Protein AF-A0A0R3SZ85-F1 (afdb_monomer_lite)

InterPro domains:
  IPR002048 EF-hand domain [PS50222] (64-99)
  IPR011992 EF-hand domain pair [SSF47473] (57-94)
  IPR018247 EF-Hand 1, calcium-binding site [PS00018] (77-89)
  IPR039865 Serine/threonine-protein phosphatase 2A regulatory subunit B'' subunit gamma [PTHR12085] (1-97)

pLDDT: mean 78.65, std 12.04, range [43.78, 91.25]

Secondary structure (DSSP, 8-state):
--HHHHHHHHHHHHHHHHHHH-TT--S---HHHHHHTSHHHHHHHTT-TT--HHHHHH-TTSHHHHHHHHHHHHHH-SS-SSS--HHHHHHHHTTT--------

Structure (mmCIF, N/CA/C/O backbone):
data_AF-A0A0R3SZ85-F1
#
_entry.id   AF-A0A0R3SZ85-F1
#
loop_
_atom_site.group_PDB
_atom_site.id
_atom_site.type_symbol
_atom_site.label_atom_id
_atom_site.label_alt_id
_atom_site.label_comp_id
_atom_site.label_asym_id
_atom_site.label_entity_id
_atom_site.label_seq_id
_atom_site.pdbx_PDB_ins_code
_atom_site.Cartn_x
_atom_site.Cartn_y
_atom_site.Cartn_z
_atom_site.occupancy
_atom_site.B_iso_or_equiv
_atom_site.auth_seq_id
_atom_site.auth_comp_id
_atom_site.auth_asym_id
_atom_site.auth_atom_id
_atom_site.pdbx_PDB_model_num
ATOM 1 N N . MET A 1 1 ? 2.888 19.217 0.051 1.00 59.66 1 MET A N 1
ATOM 2 C CA . MET A 1 1 ? 2.979 17.804 -0.374 1.00 59.66 1 MET A CA 1
ATOM 3 C C . MET A 1 1 ? 3.519 17.798 -1.780 1.00 59.66 1 MET A C 1
ATOM 5 O O . MET A 1 1 ? 2.907 18.443 -2.623 1.00 59.66 1 MET A O 1
ATOM 9 N N . ASP A 1 2 ? 4.622 17.097 -2.003 1.00 77.38 2 ASP A N 1
ATOM 10 C CA . ASP A 1 2 ? 5.268 17.020 -3.312 1.00 77.38 2 ASP A CA 1
ATOM 11 C C . ASP A 1 2 ? 4.399 16.226 -4.295 1.00 77.38 2 ASP A C 1
ATOM 13 O O . ASP A 1 2 ? 3.818 15.197 -3.937 1.00 77.38 2 ASP A O 1
ATOM 17 N N . ASP A 1 3 ? 4.294 16.679 -5.543 1.00 79.06 3 ASP A N 1
ATOM 18 C CA . ASP A 1 3 ? 3.457 16.007 -6.548 1.00 79.06 3 ASP A CA 1
ATOM 19 C C . ASP A 1 3 ? 3.995 14.615 -6.927 1.00 79.06 3 ASP A C 1
ATOM 21 O O . ASP A 1 3 ? 3.220 13.690 -7.196 1.00 79.06 3 ASP A O 1
ATOM 25 N N . ALA A 1 4 ? 5.313 14.415 -6.830 1.00 78.25 4 ALA A N 1
ATOM 26 C CA . ALA A 1 4 ? 5.943 13.100 -6.947 1.00 78.25 4 ALA A CA 1
ATOM 27 C C . ALA A 1 4 ? 5.441 12.129 -5.862 1.00 78.25 4 ALA A C 1
ATOM 29 O O . ALA A 1 4 ? 5.097 10.980 -6.151 1.00 78.25 4 ALA A O 1
ATOM 30 N N . PHE A 1 5 ? 5.300 12.612 -4.623 1.00 80.19 5 PHE A N 1
ATOM 31 C CA . PHE A 1 5 ? 4.784 11.813 -3.515 1.00 80.19 5 PHE A CA 1
ATOM 32 C C . PHE A 1 5 ? 3.305 11.455 -3.706 1.00 80.19 5 PHE A C 1
ATOM 34 O O . PHE A 1 5 ? 2.916 10.318 -3.451 1.00 80.19 5 PHE A O 1
ATOM 41 N N . LYS A 1 6 ? 2.475 12.383 -4.207 1.00 84.06 6 LYS A N 1
ATOM 42 C CA . LYS A 1 6 ? 1.065 12.084 -4.528 1.00 84.06 6 LYS A CA 1
ATOM 43 C C . LYS A 1 6 ? 0.952 10.964 -5.562 1.00 84.06 6 LYS A C 1
ATOM 45 O O . LYS A 1 6 ? 0.162 10.040 -5.384 1.00 84.06 6 LYS A O 1
ATOM 50 N N . THR A 1 7 ? 1.771 11.023 -6.609 1.00 85.06 7 THR A N 1
ATOM 51 C CA . THR A 1 7 ? 1.800 10.004 -7.668 1.00 85.06 7 THR A CA 1
ATOM 52 C C . THR A 1 7 ? 2.219 8.644 -7.109 1.00 85.06 7 THR A C 1
ATOM 54 O O . THR A 1 7 ? 1.581 7.627 -7.388 1.00 85.06 7 THR A O 1
ATOM 57 N N . PHE A 1 8 ? 3.236 8.625 -6.244 1.00 84.00 8 PHE A N 1
ATOM 58 C CA . PHE A 1 8 ? 3.672 7.415 -5.552 1.00 84.00 8 PHE A CA 1
ATOM 59 C C . PHE A 1 8 ? 2.592 6.847 -4.625 1.00 84.00 8 PHE A C 1
ATOM 61 O O . PHE A 1 8 ? 2.354 5.639 -4.625 1.00 84.00 8 PHE A O 1
ATOM 68 N N . TYR A 1 9 ? 1.911 7.703 -3.860 1.00 87.00 9 TYR A N 1
ATOM 69 C CA . TYR A 1 9 ? 0.831 7.301 -2.964 1.00 87.00 9 TYR A CA 1
ATOM 70 C C . TYR A 1 9 ? -0.310 6.637 -3.740 1.00 87.00 9 TYR A C 1
ATOM 72 O O . TYR A 1 9 ? -0.708 5.520 -3.409 1.00 87.00 9 TYR A O 1
ATOM 80 N N . VAL A 1 10 ? -0.787 7.275 -4.816 1.00 87.88 10 VAL A N 1
ATOM 81 C CA . VAL A 1 10 ? -1.855 6.722 -5.664 1.00 87.88 10 VAL A CA 1
ATOM 82 C C . VAL A 1 10 ? -1.415 5.395 -6.282 1.00 87.88 10 VAL A C 1
ATOM 84 O O . VA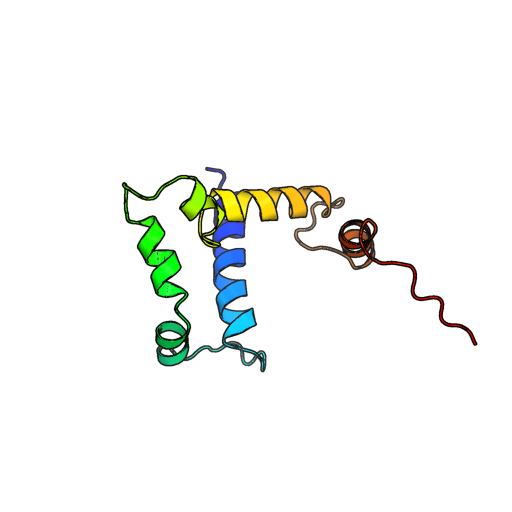L A 1 10 ? -2.152 4.414 -6.208 1.00 87.88 10 VAL A O 1
ATOM 87 N N . SER A 1 11 ? -0.194 5.324 -6.818 1.00 86.94 11 SER A N 1
ATOM 88 C CA . SER A 1 11 ? 0.371 4.084 -7.366 1.00 86.94 11 SER A CA 1
ATOM 89 C C . SER A 1 11 ? 0.435 2.969 -6.316 1.00 86.94 11 SER A C 1
ATOM 91 O O . SER A 1 11 ? 0.018 1.843 -6.579 1.00 86.94 11 SER A O 1
ATOM 93 N N . THR A 1 12 ? 0.884 3.280 -5.099 1.00 85.75 12 THR A N 1
ATOM 94 C CA . THR A 1 12 ? 0.986 2.323 -3.987 1.00 85.75 12 THR A CA 1
ATOM 95 C C . THR A 1 12 ? -0.385 1.814 -3.555 1.00 85.75 12 THR A C 1
ATOM 97 O O . THR A 1 12 ? -0.566 0.606 -3.384 1.00 85.75 12 THR A O 1
ATOM 100 N N . ALA A 1 13 ? -1.365 2.711 -3.419 1.00 87.75 13 ALA A N 1
ATOM 101 C CA . ALA A 1 13 ? -2.730 2.353 -3.057 1.00 87.75 13 ALA A CA 1
ATOM 102 C C . ALA A 1 13 ? -3.361 1.446 -4.124 1.00 87.75 13 ALA A C 1
ATOM 104 O O . ALA A 1 13 ? -3.827 0.354 -3.806 1.00 87.75 13 ALA A O 1
ATOM 105 N N . VAL A 1 14 ? -3.294 1.847 -5.399 1.00 88.31 14 VAL A N 1
ATOM 106 C CA . VAL A 1 14 ? -3.855 1.087 -6.527 1.00 88.31 14 VAL A CA 1
ATOM 107 C C . VAL A 1 14 ? -3.189 -0.281 -6.661 1.00 88.31 14 VAL A C 1
ATOM 109 O O . VAL A 1 14 ? -3.883 -1.295 -6.736 1.00 88.31 14 VAL A O 1
ATOM 112 N N . ARG A 1 15 ? -1.850 -0.346 -6.620 1.00 86.69 15 ARG A N 1
ATOM 113 C CA . ARG A 1 15 ? -1.106 -1.615 -6.697 1.00 86.69 15 ARG A CA 1
ATOM 114 C C . ARG A 1 15 ? -1.513 -2.589 -5.601 1.00 86.69 15 ARG A C 1
ATOM 116 O O . ARG A 1 15 ? -1.464 -3.790 -5.837 1.00 86.69 15 ARG A O 1
ATOM 123 N N . LYS A 1 16 ? -1.946 -2.108 -4.434 1.00 86.00 16 LYS A N 1
ATOM 124 C CA . LYS A 1 16 ? -2.418 -2.986 -3.363 1.00 86.00 16 LYS A CA 1
ATOM 125 C C . LYS A 1 16 ? -3.756 -3.641 -3.690 1.00 86.00 16 LYS A C 1
ATOM 127 O O . LYS A 1 16 ? -3.884 -4.845 -3.492 1.00 86.00 16 LYS A O 1
ATOM 132 N N . PHE A 1 17 ? -4.708 -2.901 -4.259 1.00 88.12 17 PHE A N 1
ATOM 133 C CA . PHE A 1 17 ? -5.956 -3.496 -4.749 1.00 88.12 17 PHE A CA 1
ATOM 134 C C . PHE A 1 17 ? -5.679 -4.554 -5.818 1.00 88.12 17 PHE A C 1
ATOM 136 O O . PHE A 1 17 ? -6.178 -5.667 -5.705 1.00 88.12 17 PHE A O 1
ATOM 143 N N . PHE A 1 18 ? -4.821 -4.258 -6.796 1.00 87.00 18 PHE A N 1
ATOM 144 C CA . PHE A 1 18 ? -4.451 -5.232 -7.830 1.00 87.00 18 PHE A CA 1
ATOM 145 C C . PHE A 1 18 ? -3.699 -6.442 -7.274 1.00 87.00 18 PHE A C 1
ATOM 147 O O . PHE A 1 18 ? -3.970 -7.565 -7.676 1.00 87.00 18 PH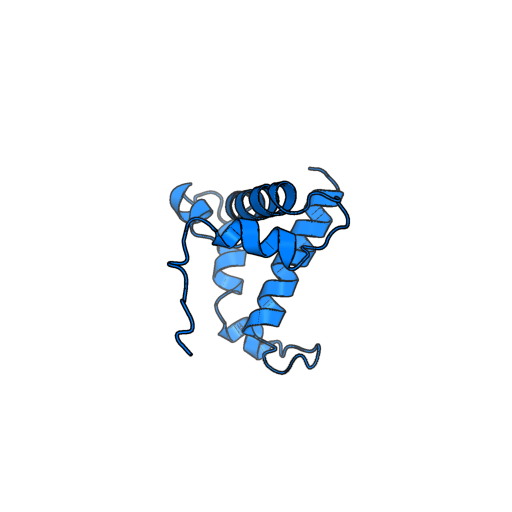E A O 1
ATOM 154 N N . PHE A 1 19 ? -2.793 -6.244 -6.318 1.00 86.69 19 PHE A N 1
ATOM 155 C CA . PHE A 1 19 ? -2.028 -7.342 -5.734 1.00 86.69 19 PHE A CA 1
ATOM 156 C C . PHE A 1 19 ? -2.920 -8.371 -5.026 1.00 86.69 19 PHE A C 1
ATOM 158 O O . PHE A 1 19 ? -2.670 -9.568 -5.139 1.00 86.69 19 PHE A O 1
ATOM 165 N N . PHE A 1 20 ? -3.952 -7.915 -4.310 1.00 86.69 20 PHE A N 1
ATOM 166 C CA . PHE A 1 20 ? -4.831 -8.803 -3.544 1.00 86.69 20 PHE A CA 1
ATOM 167 C C . PHE A 1 20 ? -6.084 -9.251 -4.305 1.00 86.69 20 PHE A C 1
ATOM 169 O O . PHE A 1 20 ? -6.542 -10.369 -4.088 1.00 86.69 20 PHE A O 1
ATOM 176 N N . LEU A 1 21 ? -6.645 -8.408 -5.178 1.00 87.81 21 LEU A N 1
ATOM 177 C CA . LEU A 1 21 ? -7.927 -8.664 -5.851 1.00 87.81 21 LEU A CA 1
ATOM 178 C C . LEU A 1 21 ? -7.787 -9.075 -7.320 1.00 87.81 21 LEU A C 1
ATOM 180 O O . LEU A 1 21 ? -8.774 -9.481 -7.925 1.00 87.81 21 LEU A O 1
ATOM 184 N N . ASP A 1 22 ? -6.584 -8.999 -7.892 1.00 89.69 22 ASP A N 1
ATOM 185 C CA . ASP A 1 22 ? -6.292 -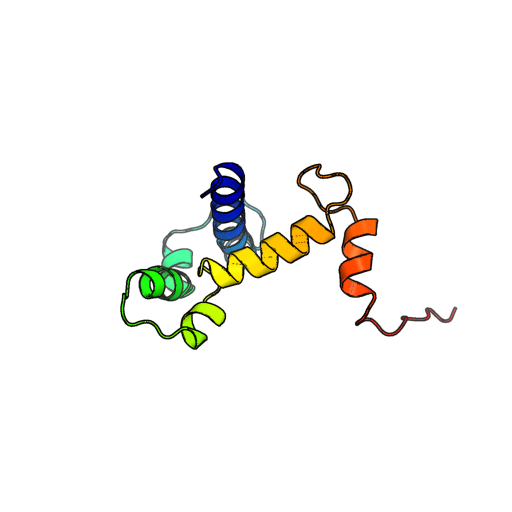9.471 -9.249 1.00 89.69 22 ASP A CA 1
ATOM 186 C C . ASP A 1 22 ? -5.115 -10.470 -9.261 1.00 89.69 22 ASP A C 1
ATOM 188 O O . ASP A 1 22 ? -4.053 -10.205 -9.836 1.00 89.69 22 ASP A O 1
ATOM 192 N N . PRO A 1 23 ? -5.275 -11.656 -8.638 1.00 83.88 23 PRO A N 1
ATOM 193 C CA . PRO A 1 23 ? -4.215 -12.665 -8.587 1.00 83.88 23 PRO A CA 1
ATOM 194 C C . PRO A 1 23 ? -3.821 -13.185 -9.979 1.00 83.88 23 PRO A C 1
ATOM 196 O O . PRO A 1 23 ? -2.686 -13.617 -10.178 1.00 83.88 23 PRO A O 1
ATOM 199 N N . LEU A 1 24 ? -4.740 -13.124 -10.950 1.00 86.19 24 LEU A N 1
ATOM 200 C CA . LEU A 1 24 ? -4.520 -13.561 -12.331 1.00 86.19 24 LEU A CA 1
ATOM 201 C C . LEU A 1 24 ? -3.909 -12.471 -13.223 1.00 86.19 24 LEU A C 1
ATOM 203 O O . LEU A 1 24 ? -3.607 -12.750 -14.383 1.00 86.19 24 LEU A O 1
ATOM 207 N N . ARG A 1 25 ? -3.699 -11.254 -12.700 1.00 87.19 25 ARG A N 1
ATOM 208 C CA . ARG A 1 25 ? -3.174 -10.098 -13.446 1.00 87.19 25 ARG A CA 1
ATOM 209 C C . ARG A 1 25 ? -3.980 -9.801 -14.716 1.00 87.19 25 ARG A C 1
ATOM 211 O O . ARG A 1 25 ? -3.417 -9.433 -15.747 1.00 87.19 25 ARG A O 1
ATOM 218 N N . ALA A 1 26 ? -5.298 -9.966 -14.646 1.00 87.19 26 ALA A N 1
ATOM 219 C CA . ALA A 1 26 ? -6.222 -9.678 -15.737 1.00 87.19 26 ALA A CA 1
ATOM 220 C C . ALA A 1 26 ? -6.374 -8.166 -16.000 1.00 87.19 26 ALA A C 1
ATOM 222 O O . ALA A 1 26 ? -6.967 -7.766 -17.005 1.00 87.19 26 ALA A O 1
ATOM 223 N N . GLY A 1 27 ? -5.867 -7.316 -15.099 1.00 88.19 27 GLY A N 1
ATOM 224 C CA . GLY A 1 27 ? -5.938 -5.861 -15.193 1.00 88.19 27 GLY A CA 1
ATOM 225 C C . GLY A 1 27 ? -7.330 -5.308 -14.887 1.00 88.19 27 GLY A C 1
ATOM 226 O O . GLY A 1 27 ? -7.617 -4.153 -15.200 1.00 88.19 27 GLY A O 1
ATOM 227 N N . ARG A 1 28 ? -8.213 -6.118 -14.291 1.00 90.00 28 ARG A N 1
ATOM 228 C CA . ARG A 1 28 ? -9.591 -5.745 -13.954 1.00 90.00 28 ARG A CA 1
ATOM 229 C C . ARG A 1 28 ? -9.960 -6.324 -12.596 1.00 90.00 28 ARG A C 1
ATOM 231 O O . ARG A 1 28 ? -9.693 -7.488 -12.332 1.00 90.00 28 ARG A O 1
ATOM 238 N N . ILE A 1 29 ? -10.626 -5.520 -11.775 1.00 89.94 29 ILE A N 1
ATOM 239 C CA . ILE A 1 29 ? -11.117 -5.914 -10.453 1.00 89.94 29 ILE A CA 1
ATOM 240 C C . ILE A 1 29 ? -12.624 -5.669 -10.431 1.00 89.94 29 ILE A C 1
ATOM 242 O O . ILE A 1 29 ? -13.088 -4.622 -10.890 1.00 89.94 29 ILE A O 1
ATOM 246 N N . ARG A 1 30 ? -13.406 -6.620 -9.913 1.00 89.94 30 ARG A N 1
ATOM 247 C CA . ARG A 1 30 ? -14.853 -6.424 -9.764 1.00 89.94 30 ARG A CA 1
ATOM 248 C C . ARG A 1 30 ? -15.120 -5.533 -8.557 1.00 89.94 30 ARG A C 1
ATOM 250 O O . ARG A 1 30 ? -14.506 -5.704 -7.509 1.00 89.94 30 ARG A O 1
ATOM 257 N N . ILE A 1 31 ? -16.105 -4.643 -8.666 1.00 89.31 31 ILE A N 1
ATOM 258 C CA . ILE A 1 31 ? -16.503 -3.762 -7.555 1.00 89.31 31 ILE A CA 1
ATOM 259 C C . ILE A 1 31 ? -16.902 -4.587 -6.322 1.00 89.31 31 ILE A C 1
ATOM 261 O O . ILE A 1 31 ? -16.525 -4.241 -5.209 1.00 89.31 31 ILE A O 1
ATOM 265 N N . CYS A 1 32 ? -17.587 -5.719 -6.515 1.00 91.25 32 CYS A N 1
ATOM 266 C CA . CYS A 1 32 ? -17.945 -6.626 -5.423 1.00 91.25 32 CYS A CA 1
ATOM 267 C C . CYS A 1 32 ? -16.724 -7.141 -4.644 1.00 91.25 32 CYS A C 1
ATOM 269 O O . CYS A 1 32 ? -16.801 -7.249 -3.427 1.00 91.25 32 CYS A O 1
ATOM 271 N N . ASP A 1 33 ? -15.598 -7.405 -5.315 1.00 89.19 33 ASP A N 1
ATOM 272 C CA . ASP A 1 33 ? -14.373 -7.869 -4.650 1.00 89.19 33 ASP A CA 1
ATOM 273 C C . ASP A 1 33 ? -13.733 -6.745 -3.823 1.00 89.19 33 ASP A C 1
ATOM 275 O O . ASP A 1 33 ? -13.199 -6.994 -2.747 1.00 89.19 33 ASP A O 1
ATOM 279 N N . ILE A 1 34 ? -13.840 -5.495 -4.292 1.00 88.88 34 ILE A N 1
ATOM 280 C CA . ILE A 1 34 ? -13.400 -4.305 -3.544 1.00 88.88 34 ILE A CA 1
ATOM 281 C C . ILE A 1 34 ? -14.266 -4.099 -2.296 1.00 88.88 34 ILE A C 1
ATOM 283 O O . ILE A 1 34 ? -13.750 -3.751 -1.238 1.00 88.88 34 ILE A O 1
ATOM 287 N N . LEU A 1 35 ? -15.577 -4.320 -2.404 1.00 88.62 35 LEU A N 1
ATOM 288 C CA . LEU A 1 35 ? -16.488 -4.232 -1.261 1.00 88.62 35 LEU A CA 1
ATOM 289 C C . LEU A 1 35 ? -16.234 -5.358 -0.246 1.00 88.62 35 LEU A C 1
ATOM 291 O O . LEU A 1 35 ? -16.321 -5.125 0.954 1.00 88.62 35 LEU A O 1
ATOM 295 N N . ALA A 1 36 ? -15.896 -6.563 -0.711 1.00 89.06 36 ALA A N 1
ATOM 296 C CA . ALA A 1 36 ? -15.702 -7.732 0.146 1.00 89.06 36 ALA A CA 1
ATOM 297 C C . ALA A 1 36 ? -14.331 -7.788 0.845 1.00 89.06 36 ALA A C 1
ATOM 299 O O . ALA A 1 36 ? -14.176 -8.527 1.813 1.00 89.06 36 ALA A O 1
ATOM 300 N N . CYS A 1 37 ? -13.323 -7.049 0.370 1.00 86.88 37 CYS A N 1
ATOM 301 C CA . CYS A 1 37 ? -11.955 -7.178 0.879 1.00 86.88 37 CYS A CA 1
ATOM 302 C C . CYS A 1 37 ? -11.668 -6.423 2.185 1.00 86.88 37 CYS A C 1
ATOM 304 O O . CYS A 1 37 ? -10.577 -6.568 2.733 1.00 86.88 37 CYS A O 1
ATOM 306 N N . GLY A 1 38 ? -12.596 -5.584 2.660 1.00 86.81 38 GLY A N 1
ATOM 307 C CA . GLY A 1 38 ? -12.421 -4.773 3.874 1.00 86.81 38 GLY A CA 1
ATOM 308 C C . GLY A 1 38 ? -11.407 -3.628 3.738 1.00 86.81 38 GLY A C 1
ATOM 309 O O . GLY A 1 38 ? -11.183 -2.870 4.676 1.00 86.81 38 GLY A O 1
ATOM 310 N N . PHE A 1 39 ? -10.787 -3.434 2.567 1.00 88.12 39 PHE A N 1
ATOM 311 C CA . PHE A 1 39 ? -9.825 -2.339 2.370 1.00 88.12 39 PHE A CA 1
ATOM 312 C C . PHE A 1 39 ? -10.497 -0.968 2.376 1.00 88.12 39 PHE A C 1
ATOM 314 O O . PHE A 1 39 ? -9.858 0.026 2.719 1.00 88.12 39 PHE A O 1
ATOM 321 N N . LEU A 1 40 ? -11.778 -0.909 2.003 1.00 85.69 40 LEU A N 1
ATOM 322 C CA . LEU A 1 40 ? -12.560 0.318 2.086 1.00 85.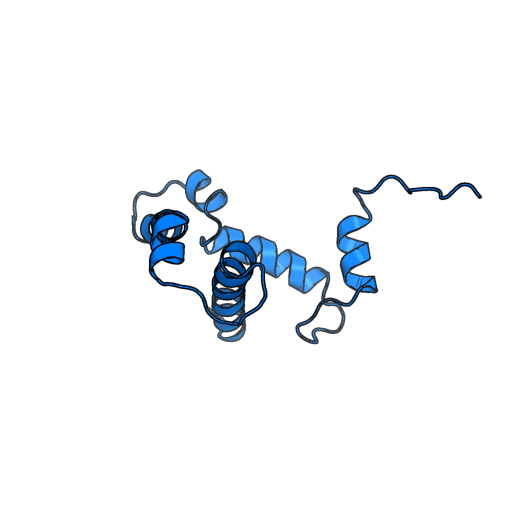69 40 LEU A CA 1
ATOM 323 C C . LEU A 1 40 ? -12.733 0.779 3.530 1.00 85.69 40 LEU A C 1
ATOM 325 O O . LEU A 1 40 ? -12.670 1.980 3.760 1.00 85.69 40 LEU A O 1
ATOM 329 N N . ASP A 1 41 ? -12.856 -0.136 4.492 1.00 86.94 41 ASP A N 1
ATOM 330 C CA . ASP A 1 41 ? -12.990 0.225 5.905 1.00 86.94 41 ASP A CA 1
ATOM 331 C C . ASP A 1 41 ? -11.729 0.941 6.398 1.00 86.94 41 ASP A C 1
ATOM 333 O O . ASP A 1 41 ? -11.811 2.023 6.974 1.00 86.94 41 ASP A O 1
ATOM 337 N N . HIS A 1 42 ? -10.548 0.421 6.050 1.00 86.19 42 HIS A N 1
ATOM 338 C CA . HIS A 1 42 ? -9.282 1.101 6.325 1.00 86.19 42 HIS A CA 1
ATOM 339 C C . HIS A 1 42 ? -9.177 2.459 5.617 1.00 86.19 42 HIS A C 1
ATOM 341 O O . HIS A 1 42 ? -8.628 3.407 6.170 1.00 86.19 42 HIS A O 1
ATOM 347 N N . LEU A 1 43 ? -9.695 2.595 4.397 1.00 85.12 43 LEU A N 1
ATOM 348 C CA . LEU A 1 43 ? -9.669 3.878 3.693 1.00 85.12 43 LEU A CA 1
ATOM 349 C C . LEU A 1 43 ? -10.632 4.896 4.328 1.00 85.12 43 LEU A C 1
ATOM 351 O O . LEU A 1 43 ? -10.313 6.082 4.404 1.00 85.12 43 LEU A O 1
ATOM 355 N N . LEU A 1 44 ? -11.788 4.435 4.807 1.00 85.25 44 LEU A N 1
ATOM 356 C CA . LEU A 1 44 ? -12.790 5.250 5.490 1.00 85.25 44 LEU A CA 1
ATOM 357 C C . LEU A 1 44 ? -12.334 5.676 6.890 1.00 85.25 44 LEU A C 1
ATOM 359 O O . LEU A 1 44 ? -12.606 6.809 7.280 1.00 85.25 44 LEU A O 1
ATOM 363 N N . GLU A 1 45 ? -11.576 4.839 7.600 1.00 85.19 45 GLU A N 1
ATOM 364 C CA . GLU A 1 45 ? -10.994 5.154 8.916 1.00 85.19 45 GLU A CA 1
ATOM 365 C C . GLU A 1 45 ? -10.096 6.408 8.877 1.00 85.19 45 GLU A C 1
ATOM 367 O O . GLU A 1 45 ? -10.008 7.155 9.849 1.00 85.19 45 GLU A O 1
ATOM 372 N N . LEU A 1 46 ? -9.484 6.717 7.727 1.00 83.75 46 LEU A N 1
ATOM 373 C CA . LEU A 1 46 ? -8.672 7.930 7.547 1.00 83.75 46 LEU A CA 1
ATOM 374 C C . LEU A 1 46 ? -9.488 9.226 7.529 1.00 83.75 46 LEU A C 1
ATOM 376 O O . LEU A 1 46 ? -8.923 10.312 7.663 1.00 83.75 46 LEU A O 1
ATOM 380 N N . ARG A 1 47 ? -10.805 9.135 7.322 1.00 83.12 47 ARG A N 1
ATOM 381 C CA . ARG A 1 47 ? -11.706 10.290 7.375 1.00 83.12 47 ARG A CA 1
ATOM 382 C C . ARG A 1 47 ? -12.022 10.688 8.818 1.00 83.12 47 ARG A C 1
ATOM 384 O O . ARG A 1 47 ? -12.395 11.837 9.056 1.00 83.12 47 ARG A O 1
ATOM 391 N N . GLU A 1 48 ? -11.911 9.761 9.765 1.00 81.62 48 GLU A N 1
ATOM 392 C CA . GLU A 1 48 ? -12.222 10.017 11.168 1.00 81.62 48 GLU A CA 1
ATOM 393 C C . GLU A 1 48 ? -11.116 10.858 11.820 1.00 81.62 48 GLU A C 1
ATOM 395 O O . GLU A 1 48 ? -9.960 10.455 11.919 1.00 81.62 48 GLU A O 1
ATOM 400 N N . ALA A 1 49 ? -11.475 12.055 12.291 1.00 66.69 49 ALA A N 1
ATOM 401 C CA . ALA A 1 49 ? -10.529 12.985 12.914 1.00 66.69 49 ALA A CA 1
ATOM 402 C C . ALA A 1 49 ? -10.071 12.549 14.322 1.00 66.69 49 ALA A C 1
ATOM 404 O O . ALA A 1 49 ? -9.132 13.123 14.866 1.00 66.69 49 ALA A O 1
ATOM 405 N N . SER A 1 50 ? -10.734 11.554 14.920 1.00 72.31 50 SER A N 1
ATOM 406 C CA . SER A 1 50 ? -10.441 11.014 16.255 1.00 72.31 50 SER A CA 1
ATOM 407 C C . SER A 1 50 ? -9.548 9.769 16.240 1.00 72.31 50 SER A C 1
ATOM 409 O O . SER A 1 50 ? -9.385 9.124 17.278 1.00 72.31 50 SER A O 1
ATOM 411 N N . THR A 1 51 ? -8.991 9.397 15.088 1.00 75.38 51 THR A N 1
ATOM 412 C CA . THR A 1 51 ? -8.133 8.213 14.972 1.00 75.38 51 THR A CA 1
ATOM 413 C C . THR A 1 51 ? -6.829 8.424 15.740 1.00 75.38 51 THR A C 1
ATOM 415 O O . THR A 1 51 ? -6.145 9.435 15.589 1.00 75.38 51 THR A O 1
ATOM 418 N N . THR A 1 52 ? -6.482 7.467 16.602 1.00 82.81 52 THR A N 1
ATOM 419 C CA . THR A 1 52 ? -5.248 7.520 17.390 1.00 82.81 52 THR A CA 1
ATOM 420 C C . THR A 1 52 ? -4.023 7.286 16.508 1.00 82.81 52 THR A C 1
ATOM 422 O O . THR A 1 52 ? -4.084 6.556 15.520 1.00 82.81 52 THR A O 1
ATOM 425 N N . GLN A 1 53 ? -2.879 7.849 16.906 1.00 78.88 53 GLN A N 1
ATOM 426 C CA . GLN A 1 53 ? -1.602 7.680 16.202 1.00 78.88 53 GLN A CA 1
ATOM 427 C C . GLN A 1 53 ? -1.261 6.199 15.956 1.00 78.88 53 GLN A C 1
ATOM 429 O O . GLN A 1 53 ? -0.903 5.820 14.849 1.00 78.88 53 GLN A O 1
ATOM 434 N N . ALA A 1 54 ? -1.471 5.339 16.958 1.00 80.94 54 ALA A N 1
ATOM 435 C CA . ALA A 1 54 ? -1.240 3.900 16.833 1.00 80.94 54 ALA A CA 1
ATOM 436 C C . ALA A 1 54 ? -2.099 3.249 15.729 1.00 80.94 54 ALA A C 1
ATOM 438 O O . ALA A 1 54 ? -1.598 2.436 14.959 1.00 80.94 54 ALA A O 1
ATOM 439 N N . ARG A 1 55 ? -3.371 3.651 15.589 1.00 80.62 55 ARG A N 1
ATOM 440 C CA . ARG A 1 55 ? -4.251 3.143 14.522 1.00 80.62 55 ARG A CA 1
ATOM 441 C C . ARG A 1 55 ? -3.842 3.665 13.150 1.00 80.62 55 ARG A C 1
ATOM 443 O O . ARG A 1 55 ? -3.909 2.923 12.177 1.00 80.62 55 ARG A O 1
ATOM 450 N N . LEU A 1 56 ? -3.363 4.907 13.060 1.00 80.25 56 LEU A N 1
ATOM 451 C CA . LEU A 1 56 ? -2.786 5.427 11.817 1.00 80.25 56 LEU A CA 1
ATOM 452 C C . LEU A 1 56 ? -1.527 4.647 11.421 1.00 80.25 56 LEU A C 1
ATOM 454 O O . LEU A 1 56 ? -1.342 4.355 10.243 1.00 80.25 56 LEU A O 1
ATOM 458 N N . GLU A 1 57 ? -0.688 4.253 12.374 1.00 80.88 57 GLU A N 1
ATOM 459 C CA . GLU A 1 57 ? 0.489 3.428 12.092 1.00 80.88 57 GLU A CA 1
ATOM 460 C C . GLU A 1 57 ? 0.142 1.995 11.663 1.00 80.88 57 GLU A C 1
ATOM 462 O O . GLU A 1 57 ? 0.898 1.393 10.900 1.00 80.88 57 GLU A O 1
ATOM 467 N N . GLU A 1 58 ? -0.980 1.438 12.111 1.00 82.81 58 GLU A N 1
ATOM 468 C CA . GLU A 1 58 ? -1.469 0.132 11.648 1.00 82.81 58 GLU A CA 1
ATOM 469 C C . GLU A 1 58 ? -2.171 0.227 10.290 1.00 82.81 58 GLU A C 1
ATOM 471 O O . GLU A 1 58 ? -2.093 -0.687 9.463 1.00 82.81 58 GLU A O 1
ATOM 476 N N . ASN A 1 59 ? -2.826 1.356 10.023 1.00 84.94 59 ASN A N 1
ATOM 477 C CA . ASN A 1 59 ? -3.551 1.569 8.789 1.00 84.94 59 ASN A CA 1
ATOM 478 C C . ASN A 1 59 ? -2.583 1.726 7.612 1.00 84.94 59 ASN A C 1
ATOM 480 O O . ASN A 1 59 ? -1.778 2.657 7.532 1.00 84.94 59 ASN A O 1
ATOM 484 N N . TRP A 1 60 ? -2.687 0.811 6.653 1.00 81.56 60 TRP A N 1
ATOM 485 C CA . TRP A 1 60 ? -1.813 0.789 5.486 1.00 81.56 60 TRP A CA 1
ATOM 486 C C . TRP A 1 60 ? -1.955 2.032 4.599 1.00 81.56 60 TRP A C 1
ATOM 488 O O . TRP A 1 60 ? -0.976 2.480 4.000 1.00 81.56 60 TRP A O 1
ATOM 498 N N . PHE A 1 61 ? -3.171 2.568 4.484 1.00 85.50 61 PHE A N 1
ATOM 499 C CA . PHE A 1 61 ? -3.460 3.733 3.652 1.00 85.50 61 PHE A CA 1
ATOM 500 C C . PHE A 1 61 ? -3.086 5.043 4.348 1.00 85.50 61 PHE A C 1
ATOM 502 O O . PHE A 1 61 ? -3.143 6.101 3.725 1.00 85.50 61 PHE A O 1
ATOM 509 N N . SER A 1 62 ? -2.683 5.005 5.621 1.00 87.25 62 SER A N 1
ATOM 510 C CA . SER A 1 62 ? -2.258 6.216 6.302 1.00 87.25 62 SER A CA 1
ATOM 511 C C . SER A 1 62 ? -1.031 6.819 5.632 1.00 87.25 62 SER A C 1
ATOM 513 O O . SER A 1 62 ? -0.153 6.141 5.080 1.00 87.25 62 SER A O 1
ATOM 515 N N . LEU A 1 63 ? -0.952 8.142 5.724 1.00 83.81 63 LEU A N 1
ATOM 516 C CA . LEU A 1 63 ? 0.183 8.882 5.208 1.00 83.81 63 LEU A CA 1
ATOM 517 C C . LEU A 1 63 ? 1.500 8.400 5.835 1.00 83.81 63 LEU A C 1
ATOM 519 O O . LEU A 1 63 ? 2.520 8.361 5.155 1.00 83.81 63 LEU A O 1
ATOM 523 N N . GLU A 1 64 ? 1.487 8.028 7.112 1.00 84.69 64 GLU A N 1
ATOM 524 C CA . GLU A 1 64 ? 2.673 7.578 7.842 1.00 84.69 64 GLU A CA 1
ATOM 525 C C . GLU A 1 64 ? 3.148 6.201 7.385 1.00 84.69 64 GLU A C 1
ATOM 527 O O . GLU A 1 64 ? 4.338 6.007 7.127 1.00 84.69 64 GLU A O 1
ATOM 532 N N . SER A 1 65 ? 2.221 5.262 7.193 1.00 84.75 65 SER A N 1
ATOM 533 C CA . SER A 1 65 ? 2.520 3.939 6.645 1.00 84.75 65 SER A CA 1
ATOM 534 C C . SER A 1 65 ? 3.108 4.034 5.246 1.00 84.75 65 SER A C 1
ATOM 536 O O . SER A 1 65 ? 4.178 3.474 4.989 1.00 84.75 65 SER A O 1
ATOM 538 N N . VAL A 1 66 ? 2.489 4.821 4.363 1.00 84.56 66 VAL A N 1
ATOM 539 C CA . VAL A 1 66 ? 3.012 5.013 3.006 1.00 84.56 66 VAL A CA 1
ATOM 540 C C . VAL A 1 66 ? 4.349 5.752 3.023 1.00 84.56 66 VAL A C 1
ATOM 542 O O . VAL A 1 66 ? 5.247 5.373 2.276 1.00 84.56 66 VAL A O 1
ATOM 545 N N . LYS A 1 67 ? 4.548 6.741 3.905 1.00 84.50 67 LYS A N 1
ATOM 546 C CA . LYS A 1 67 ? 5.847 7.416 4.069 1.00 84.50 67 LYS A CA 1
ATOM 547 C C . LYS A 1 67 ? 6.954 6.462 4.509 1.00 84.50 67 LYS A C 1
ATOM 549 O O . LYS A 1 67 ? 8.055 6.565 3.979 1.00 84.50 67 LYS A O 1
ATOM 554 N N . ARG A 1 68 ? 6.693 5.521 5.424 1.00 84.12 68 ARG A N 1
ATOM 555 C CA . ARG A 1 68 ? 7.690 4.510 5.838 1.00 84.12 68 ARG A CA 1
ATOM 556 C C . ARG A 1 68 ? 8.098 3.605 4.675 1.00 84.12 68 ARG A C 1
ATOM 558 O O . ARG A 1 68 ? 9.289 3.341 4.483 1.00 84.12 68 ARG A O 1
ATOM 565 N N . VAL A 1 69 ? 7.124 3.167 3.877 1.00 81.94 69 VAL A N 1
ATOM 566 C CA . VAL A 1 69 ? 7.380 2.366 2.670 1.00 81.94 69 VAL A CA 1
ATOM 567 C C . VAL A 1 69 ? 8.132 3.192 1.627 1.00 81.94 69 VAL A C 1
ATOM 569 O O . VAL A 1 69 ? 9.125 2.719 1.086 1.00 81.94 69 VAL A O 1
ATOM 572 N N . TYR A 1 70 ? 7.726 4.442 1.402 1.00 82.69 70 TYR A N 1
ATOM 573 C CA . TYR A 1 70 ? 8.374 5.363 0.468 1.00 82.69 70 TYR A CA 1
ATOM 574 C C . TYR A 1 70 ? 9.818 5.686 0.869 1.00 82.69 70 TYR A C 1
ATOM 576 O O . TYR A 1 70 ? 10.711 5.645 0.032 1.00 82.69 70 TYR A O 1
ATOM 584 N N . ALA A 1 71 ? 10.084 5.930 2.153 1.00 83.62 71 ALA A N 1
ATOM 585 C CA . ALA A 1 71 ? 11.436 6.155 2.660 1.00 83.62 71 ALA A CA 1
ATOM 586 C C . ALA A 1 71 ? 12.323 4.914 2.485 1.00 83.62 71 ALA A C 1
ATOM 588 O O . ALA A 1 71 ? 13.486 5.024 2.098 1.00 83.62 71 ALA A O 1
ATOM 589 N N . SER A 1 72 ? 11.767 3.722 2.728 1.00 81.88 72 SER A N 1
ATOM 590 C CA . SER A 1 72 ? 12.474 2.460 2.483 1.00 81.88 72 SER A CA 1
ATOM 591 C C . SER A 1 72 ? 12.766 2.264 0.997 1.00 81.88 72 SER A C 1
ATOM 593 O O . SER A 1 72 ? 13.870 1.863 0.647 1.00 81.88 72 SER A O 1
ATOM 595 N N . TYR A 1 73 ? 11.796 2.588 0.142 1.00 78.19 73 TYR A N 1
ATOM 596 C CA . TYR A 1 73 ? 11.911 2.542 -1.308 1.00 78.19 73 TYR A CA 1
ATOM 597 C C . TYR A 1 73 ? 13.009 3.490 -1.818 1.00 78.19 73 TYR A C 1
ATOM 599 O O . TYR A 1 73 ? 13.929 3.029 -2.480 1.00 78.19 73 TYR A O 1
ATOM 607 N N . LEU A 1 74 ? 12.994 4.767 -1.418 1.00 81.44 74 LEU A N 1
ATOM 608 C CA . LEU A 1 74 ? 14.007 5.763 -1.803 1.00 81.44 74 LEU A CA 1
ATOM 609 C C . LEU A 1 74 ? 15.427 5.385 -1.369 1.00 81.44 74 LEU A C 1
ATOM 611 O O . LEU A 1 74 ? 16.395 5.749 -2.022 1.00 81.44 74 LEU A O 1
ATOM 615 N N . ARG A 1 75 ? 15.567 4.673 -0.246 1.00 81.19 75 ARG A N 1
ATOM 616 C CA . ARG A 1 75 ? 16.874 4.197 0.222 1.00 81.19 75 ARG A CA 1
ATOM 617 C C . ARG A 1 75 ? 17.415 3.045 -0.632 1.00 81.19 75 ARG A C 1
ATOM 619 O O . ARG A 1 75 ? 18.623 2.821 -0.647 1.00 81.19 75 ARG A O 1
ATOM 626 N N . LEU A 1 76 ? 16.528 2.274 -1.255 1.00 78.19 76 LEU A N 1
ATOM 627 C CA . LEU A 1 76 ? 16.884 1.120 -2.077 1.00 78.19 76 LEU A CA 1
ATOM 628 C C . LEU A 1 76 ? 17.071 1.500 -3.547 1.00 78.19 76 LEU A C 1
ATOM 630 O O . LEU A 1 76 ? 17.968 0.946 -4.166 1.00 78.19 76 LEU A O 1
ATOM 634 N N . ASP A 1 77 ? 16.253 2.422 -4.058 1.00 78.75 77 ASP A N 1
ATOM 635 C CA . ASP A 1 77 ? 16.282 2.962 -5.423 1.00 78.75 77 ASP A CA 1
ATOM 636 C C . ASP A 1 77 ? 17.484 3.910 -5.577 1.00 78.75 77 ASP A C 1
ATOM 638 O O . ASP A 1 77 ? 17.382 5.131 -5.429 1.00 78.75 77 ASP A O 1
ATOM 642 N N . THR A 1 78 ? 18.668 3.319 -5.756 1.00 75.62 78 THR A N 1
ATOM 643 C CA . THR A 1 78 ? 19.941 4.050 -5.786 1.00 75.62 78 THR A CA 1
ATOM 644 C C . THR A 1 78 ? 20.171 4.785 -7.096 1.00 75.62 78 THR A C 1
ATOM 646 O O . THR A 1 78 ? 20.909 5.771 -7.107 1.00 75.62 78 THR A O 1
ATOM 649 N N . ASP A 1 79 ? 19.542 4.333 -8.178 1.00 76.38 79 ASP A N 1
ATOM 650 C CA . ASP A 1 79 ? 19.583 4.990 -9.481 1.00 76.38 79 ASP A CA 1
ATOM 651 C C . ASP A 1 79 ? 18.405 5.957 -9.712 1.00 76.38 79 ASP A C 1
ATOM 653 O O . ASP A 1 79 ? 18.383 6.657 -10.725 1.00 76.38 79 ASP A O 1
ATOM 657 N N . GLN A 1 80 ? 17.482 6.057 -8.743 1.00 75.62 80 GLN A N 1
ATOM 658 C CA . GLN A 1 80 ? 16.304 6.932 -8.758 1.00 75.62 80 GLN A CA 1
ATOM 659 C C . GLN A 1 80 ? 15.462 6.762 -10.026 1.00 75.62 80 GLN A C 1
ATOM 661 O O . GLN A 1 80 ? 14.834 7.712 -10.508 1.00 75.62 80 GLN A O 1
ATOM 666 N N . ASN A 1 81 ? 15.452 5.553 -10.587 1.00 77.00 81 ASN A N 1
ATOM 667 C CA . ASN A 1 81 ? 14.789 5.280 -11.855 1.00 77.00 81 ASN A CA 1
ATOM 668 C C . ASN A 1 81 ? 13.281 4.997 -11.683 1.00 77.00 81 ASN A C 1
ATOM 670 O O . ASN A 1 81 ? 12.558 4.857 -12.675 1.00 77.00 81 ASN A O 1
ATOM 674 N N . GLY A 1 82 ? 12.784 4.925 -10.440 1.00 70.56 82 GLY A N 1
ATOM 675 C CA . GLY A 1 82 ? 11.377 4.639 -10.154 1.00 70.56 82 GLY A CA 1
ATOM 676 C C . GLY A 1 82 ? 11.025 3.143 -10.145 1.00 70.56 82 GLY A C 1
ATOM 677 O O . GLY A 1 82 ? 9.839 2.788 -10.102 1.00 70.56 82 GLY A O 1
ATOM 678 N N . MET A 1 83 ? 12.029 2.262 -10.143 1.00 75.81 83 MET A N 1
ATOM 679 C CA . MET A 1 83 ? 11.933 0.814 -9.976 1.00 75.81 83 MET A CA 1
ATOM 680 C C . MET A 1 83 ? 13.014 0.298 -9.013 1.00 75.81 83 MET A C 1
ATOM 682 O O . MET A 1 83 ? 14.026 0.938 -8.784 1.00 75.81 83 MET A O 1
ATOM 686 N N . LEU A 1 84 ? 12.807 -0.895 -8.445 1.00 73.12 84 LEU A N 1
ATOM 687 C CA . LEU A 1 84 ? 13.851 -1.593 -7.687 1.00 73.12 84 LEU A CA 1
ATOM 688 C C . LEU A 1 84 ? 14.382 -2.754 -8.517 1.00 73.12 84 LEU A C 1
ATOM 690 O O . LEU A 1 84 ? 13.630 -3.678 -8.849 1.00 73.12 84 LEU A O 1
ATOM 694 N N . SER A 1 85 ? 15.677 -2.726 -8.818 1.00 75.94 85 SER A N 1
ATOM 695 C CA . SER A 1 85 ? 16.385 -3.860 -9.411 1.00 75.94 85 SER A CA 1
ATOM 696 C C . SER A 1 85 ? 16.471 -5.039 -8.431 1.00 75.94 85 SER A C 1
ATOM 698 O O . SER A 1 85 ? 16.256 -4.910 -7.220 1.00 75.94 85 SER A O 1
ATOM 700 N N . ARG A 1 86 ? 16.806 -6.232 -8.936 1.00 74.81 86 ARG A N 1
ATOM 701 C CA . ARG A 1 86 ? 16.961 -7.429 -8.092 1.00 74.81 86 ARG A CA 1
ATOM 702 C C . ARG A 1 86 ? 18.108 -7.249 -7.090 1.00 74.81 86 ARG A C 1
ATOM 704 O O . ARG A 1 86 ? 18.042 -7.729 -5.957 1.00 74.81 86 ARG A O 1
ATOM 711 N N . GLU A 1 87 ? 19.140 -6.526 -7.496 1.00 76.69 87 GLU A N 1
ATOM 712 C CA . GLU A 1 87 ? 20.332 -6.192 -6.726 1.00 76.69 87 GLU A CA 1
ATOM 713 C C . GLU A 1 87 ? 20.026 -5.170 -5.622 1.00 76.69 87 GLU A C 1
ATOM 715 O O . GLU A 1 87 ? 20.570 -5.260 -4.523 1.00 76.69 87 GLU A O 1
ATOM 720 N N . GLU A 1 88 ? 19.121 -4.225 -5.862 1.00 76.75 88 GLU A N 1
ATOM 721 C CA . GLU A 1 88 ? 18.661 -3.281 -4.837 1.00 76.75 88 GLU A CA 1
ATOM 722 C C . GLU A 1 88 ? 17.707 -3.956 -3.855 1.00 76.75 88 GLU A C 1
ATOM 724 O O . GLU A 1 88 ? 17.848 -3.810 -2.641 1.00 76.75 88 GLU A O 1
ATOM 729 N N . LEU A 1 89 ? 16.801 -4.796 -4.361 1.00 76.25 89 LEU A N 1
ATOM 730 C CA . LEU A 1 89 ? 15.866 -5.556 -3.538 1.00 76.25 89 LEU A CA 1
ATOM 731 C C . LEU A 1 89 ? 16.591 -6.529 -2.593 1.00 76.25 89 LEU A C 1
ATOM 733 O O . LEU A 1 89 ? 16.183 -6.705 -1.447 1.00 76.25 89 LEU A O 1
ATOM 737 N N . THR A 1 90 ? 17.698 -7.144 -3.022 1.00 73.81 90 THR A N 1
ATOM 738 C CA . THR A 1 90 ? 18.480 -8.041 -2.150 1.00 73.81 90 THR A CA 1
ATOM 739 C C . THR A 1 90 ? 19.097 -7.314 -0.955 1.00 73.81 90 THR A C 1
ATOM 741 O O . THR A 1 90 ? 19.202 -7.923 0.110 1.00 73.81 90 THR A O 1
ATOM 744 N N . ARG A 1 91 ? 19.408 -6.012 -1.054 1.00 69.62 91 ARG A N 1
ATOM 745 C CA . ARG A 1 91 ? 19.877 -5.200 0.089 1.00 69.62 91 ARG A CA 1
ATOM 746 C C . ARG A 1 91 ? 18.793 -4.990 1.145 1.00 69.62 91 ARG A C 1
ATOM 748 O O . ARG A 1 91 ? 19.123 -4.853 2.320 1.00 69.62 91 ARG A O 1
ATOM 755 N N . TYR A 1 92 ? 17.517 -5.019 0.755 1.00 68.69 92 TYR A N 1
ATOM 756 C CA . TYR A 1 92 ? 16.393 -4.992 1.695 1.00 68.69 92 TYR A CA 1
ATOM 757 C C . TYR A 1 92 ? 16.298 -6.282 2.524 1.00 68.69 92 TYR A C 1
ATOM 759 O O . TYR A 1 92 ? 16.038 -6.224 3.722 1.00 68.69 92 TYR A O 1
ATOM 767 N N . PHE A 1 93 ? 16.556 -7.441 1.904 1.00 62.09 93 PHE A N 1
ATOM 768 C CA . PHE A 1 93 ? 16.468 -8.764 2.544 1.00 62.09 93 PHE A CA 1
ATOM 769 C C . PHE A 1 93 ? 17.759 -9.228 3.235 1.00 62.09 93 PHE A C 1
ATOM 771 O O . PHE A 1 93 ? 17.747 -10.201 3.992 1.00 62.09 93 PHE A O 1
ATOM 778 N N . HIS A 1 94 ? 18.884 -8.552 2.993 1.00 55.88 94 HIS A N 1
ATOM 779 C CA . HIS A 1 94 ? 20.189 -8.982 3.491 1.00 55.88 94 HIS A CA 1
ATOM 780 C C . HIS A 1 94 ? 20.369 -8.993 5.027 1.00 55.88 94 HIS A C 1
ATOM 782 O O . HIS A 1 94 ? 21.233 -9.744 5.480 1.00 55.88 94 HIS A O 1
ATOM 788 N N . PRO A 1 95 ? 19.600 -8.260 5.865 1.00 54.72 95 PRO A N 1
ATOM 789 C CA . PRO A 1 95 ? 19.696 -8.451 7.308 1.00 54.72 95 PRO A CA 1
ATOM 790 C C . PRO A 1 95 ? 18.852 -9.622 7.847 1.00 54.72 95 PRO A C 1
ATOM 792 O O . PRO A 1 95 ? 19.010 -9.952 9.018 1.00 54.72 95 PRO A O 1
ATOM 795 N N . THR A 1 96 ? 17.975 -10.266 7.057 1.00 53.44 96 THR A N 1
ATOM 796 C CA . THR A 1 96 ? 16.960 -11.205 7.597 1.00 53.44 96 THR A CA 1
ATOM 797 C C . THR A 1 96 ? 16.877 -12.591 6.951 1.00 53.44 96 THR A C 1
ATOM 799 O O . THR A 1 96 ? 16.111 -13.421 7.436 1.00 53.44 96 THR A O 1
ATOM 802 N N . LEU A 1 97 ? 17.674 -12.915 5.928 1.00 45.97 97 LEU A N 1
ATOM 803 C CA . LEU A 1 97 ? 17.727 -14.285 5.396 1.00 45.97 97 LEU A CA 1
ATOM 804 C C . LEU A 1 97 ? 18.990 -15.028 5.867 1.00 45.97 97 LEU A C 1
ATOM 806 O O . LEU A 1 97 ? 20.093 -14.681 5.433 1.00 45.97 97 LEU A O 1
ATOM 810 N N . PRO A 1 98 ? 18.881 -16.087 6.700 1.00 47.62 98 PRO A N 1
ATOM 811 C CA . PRO A 1 98 ? 19.986 -17.016 6.868 1.00 47.62 98 PRO A CA 1
ATOM 812 C C . PRO A 1 98 ? 20.266 -17.660 5.509 1.00 47.62 98 PRO A C 1
ATOM 814 O O . PRO A 1 98 ? 19.366 -18.143 4.820 1.00 47.62 98 PRO A O 1
ATOM 817 N N . LYS A 1 99 ? 21.535 -17.603 5.104 1.00 43.78 99 LYS A N 1
ATOM 818 C CA . LYS A 1 99 ? 22.043 -18.110 3.828 1.00 43.78 99 LYS A CA 1
ATOM 819 C C . LYS A 1 99 ? 21.520 -19.530 3.591 1.00 43.78 99 LYS A C 1
ATOM 821 O O . LYS A 1 99 ? 21.997 -20.467 4.226 1.00 43.78 99 LYS A O 1
ATOM 826 N N . PHE A 1 100 ? 20.598 -19.706 2.645 1.00 44.94 100 PHE A N 1
ATOM 827 C CA . PHE A 1 100 ? 20.314 -21.026 2.089 1.00 44.94 100 PHE A CA 1
ATOM 828 C C . PHE A 1 100 ? 21.560 -21.477 1.320 1.00 44.94 100 PHE A C 1
ATOM 830 O O . PHE A 1 100 ? 21.739 -21.172 0.141 1.00 44.94 100 PHE A O 1
ATOM 837 N N . ARG A 1 101 ? 22.463 -22.179 2.015 1.00 44.44 101 ARG A N 1
ATOM 838 C CA . ARG A 1 101 ? 23.484 -22.998 1.368 1.00 44.44 101 ARG A CA 1
ATOM 839 C C . ARG A 1 101 ? 22.749 -24.118 0.641 1.00 44.44 101 ARG A C 1
ATOM 841 O O . ARG A 1 101 ? 22.213 -25.020 1.274 1.00 44.44 101 ARG A O 1
ATOM 848 N N . ARG A 1 102 ? 22.728 -24.061 -0.689 1.00 48.09 102 ARG A N 1
ATOM 849 C CA . ARG A 1 102 ? 22.538 -25.269 -1.491 1.00 48.09 102 ARG A CA 1
ATOM 850 C C . ARG A 1 102 ? 23.799 -26.111 -1.301 1.00 48.09 102 ARG A C 1
ATOM 852 O O . ARG A 1 102 ? 24.849 -25.740 -1.817 1.00 48.09 102 ARG A O 1
ATOM 859 N N . SER A 1 103 ? 23.710 -27.172 -0.504 1.00 46.84 103 SER A N 1
ATOM 860 C CA . SER A 1 103 ? 24.657 -28.281 -0.618 1.00 46.84 103 SER A CA 1
ATOM 861 C C . SER A 1 103 ? 24.303 -29.036 -1.893 1.00 46.84 103 SER A C 1
ATOM 863 O O . SER A 1 103 ? 23.174 -29.512 -2.023 1.00 46.84 103 SER A O 1
ATOM 865 N N . CYS A 1 104 ? 25.240 -29.045 -2.840 1.00 46.78 104 CYS A N 1
ATOM 866 C CA . CYS A 1 104 ? 25.330 -30.100 -3.842 1.00 46.78 104 CYS A CA 1
ATOM 867 C C . CYS A 1 104 ? 25.703 -31.422 -3.164 1.00 46.78 104 CYS A C 1
ATOM 869 O O . CYS A 1 104 ? 26.375 -31.358 -2.106 1.00 46.78 104 CYS A O 1
#

Organism: Hymenolepis diminuta (NCBI:txid6216)

Sequence (104 aa):
MDDAFKTFYVSTAVRKFFFFLDPLRAGRIRICDILACGFLDHLLELREASTTQARLEENWFSLESVKRVYASYLRLDTDQNGMLSREELTRYFHPTLPKFRRSC

Radius of gyration: 17.02 Å; chains: 1; bounding box: 43×48×33 Å

Foldseek 3Di:
DDPVLVVLLVVVVVVVCCVVQVVVNPVDGDVVSVVPPCLVVLVVLVVDPPDDPVSLCVRCSRPVNSVVVVVLVVVLPPVVPPDHDPVSVVVVCVVPDDDPPPDD

=== Feature glossary ===
Legend for the data blocks above and below:

— What the protein is —

Sequence gives the chain of amino acids in standard one-letter code (A=alanine, C=cysteine, …, Y=tyrosine), read N→C. It is the only feature that is directly encoded by the gene; all structural features are derived from the folded form of this sequence.

The annotation block draws on four external resources. InterPro: which protein families and domains the sequence belongs to. GO: standardized 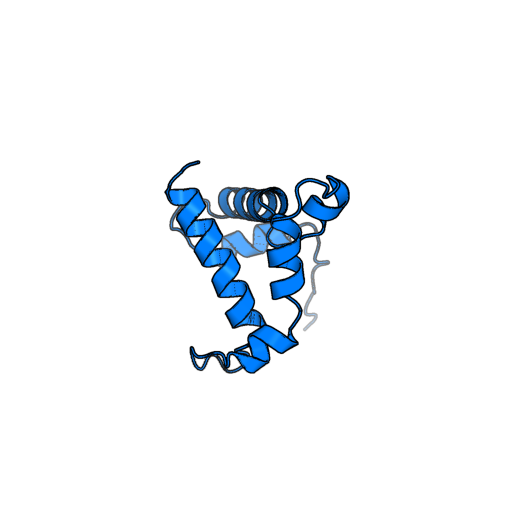terms for what the protein does, what process it participates in, and where in the cell it acts. CATH: which structural fold it has in the CATH hierarchy. Organism: the species of origin.

— Where its atoms are —

Atomic coordinates in PDBx/mmCIF format — the same representation the Protein Data Bank distributes. Each line of the _atom_site loop places one backbone atom in Cartesian space (units: ångströms, origin: arbitrary).

Six rendered views show the 3D structure from the faces of a cube — i.e. along ±x, ±y, ±z. Rendering representation is drawn randomly per protein from cartoon (secondary-structure ribbons), sticks (backbone bonds), or molecular surface; coloring is either N→C rainbow (blue at the N-terminus through red at the C-terminus) or one color per chain.

— Local backbone conformation —

DSSP 8-state secondary structure assigns each residue one of H (α-helix), G (3₁₀-helix), I (π-helix), E (extended β-strand), B (isolated β-bridge), T (hydrogen-bonded turn), S (bend), or '-' (coil). The assignment is computed from backbone hydrogen-bond geometry via the Kabsch–Sander algorithm.

P-SEA three-state annotation labels each residue as helix, strand, or coil based purely on the geometry of the Cα trace. It serves as a fallback when the full backbone (and thus DSSP) is unavailable.

φ (phi) and ψ (psi) are the two rotatable backbone dihedrals per residue: φ is the C(i-1)–N–Cα–C torsion, ψ is the N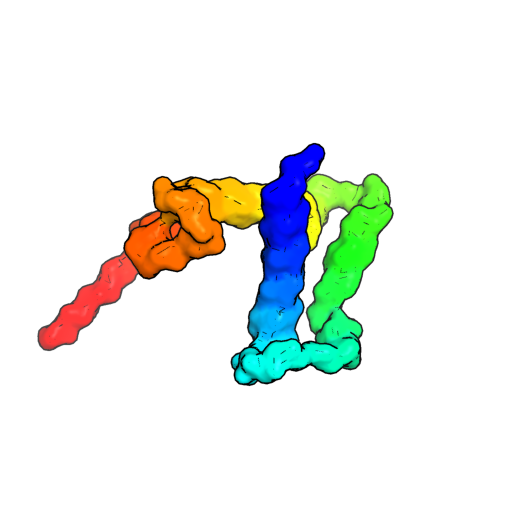–Cα–C–N(i+1) torsion, both in degrees on (−180°, 180°]. α-helical residues cluster near (−60°, −45°); β-strand residues near (−120°, +130°). A Ramachandran plot is simply a scatter of (φ, ψ) for every residue.

— Global shape and packing —

Radius of gyration (Rg) is the root-mean-square distance of Cα atoms from their centroid — a single number for overall size and compactness. A globular domain of N residues has Rg ≈ 2.2·N^0.38 Å; an extended or disordered chain has a much larger Rg. The Cα contact count is the number of residue pairs whose Cα atoms are within 8 Å and are more than four positions apart in sequence — a standard proxy for tertiary packing density. The bounding box is the smallest axis-aligned box enclosing all Cα atoms.

Accessible surface area quantifies burial. A residue with SASA near zero is packed into the hydrophobic core; one with SASA >100 Å² sits on the surface. Computed here via the Shrake–Rupley numerical algorithm with a 1.4 Å probe.

The contact map is a binary N×N matrix image: pixel (i, j) is dark where Cα_i and Cα_j are within 8 Å and |i−j|>4. Because the |i−j|>4 filter removes local helical contacts, off-diagonal stripes parallel to the main diagonal indicate parallel β-sheets; stripes perpendicular to it indicate antiparallel β-sheets. The Ramachandran plot scatters every residue's (φ, ψ) pair against the sterically allowed regions. The PAE heatmap renders the predicted-aligned-error matrix.

— Structural neighborhood —

A 3Di character summarizes, for each residue, the relative orientation of the Cα frame of its nearest spatial neighbor. Because it encodes fold topology rather than chemistry, 3Di alignments detect remote structural similarity that sequence alignment misses.

Structural nearest neighbors (via Foldseek easy-search vs the PDB). Reported per hit: target PDB id, E-value, and alignment TM-score. A TM-score above ~0.5 is the conventional threshold for 'same fold'.

— Confidence and disorder —

For AlphaFold models, the B-factor field carries pLDDT — the model's own estimate of local accuracy on a 0–100 scale. Regions with pLDDT<50 should be treated as essentially unmodeled; they often correspond to intrinsically disordered segments.

B-factor (Debye–Waller factor) reflects atomic displacement in the crystal lattice. It is an experimental observable (units Å²), not a prediction; low values mean the atom is pinned down, high values mean it moves or is heterogeneous across the crystal.

Predicted Aligned Error (PAE) is an AlphaFold confidence matrix: entry (i, j) is the expected error in the position of residue j, in ångströms, when the prediction is superimposed on the true structure at residue i. Low PAE within a block of residues means that block is internally rigid and well-predicted; high PAE between two blocks means their relative placement is uncertain even if each block individually is confident.